Protein AF-A0AAE1QBN5-F1 (afdb_monomer)

Organism: NCBI:txid1843537

Sequence (144 aa):
MEQVGGKEEVEEEEEEEEEEEEEEEEEEEEEEEEEQEEEEEEEEEEEEEEEEEEEEEQEEEEEEEEEEEEERNDDADDDTPTPRLLQALSGDLIGIQREVIGRHDGVVMVLSGQHRCNVISPLEYYQHPAGHPHIHQQQQLQCN

Radius of gyration: 41.41 Å; Cα contacts (8 Å, |Δi|>4): 17; chains: 1; bounding box: 75×42×125 Å

Mean predicted aligned error: 16.91 Å

Secondary structure (DSSP, 8-state):
----STTHHHHHHHHHHHHHHHHHHHHHHHHHHHHHHHHHHHHHHHHHHHHHHHHHHHHHHHHHHHHHHHHHHHTTSTT-----S-TT-----------EEEEETTEEEE---SS-------------SS--------------

pLDDT: mean 73.84, std 20.27, range [42.31, 97.38]

Structure (mmCIF, N/CA/C/O backbone):
data_AF-A0AAE1QBN5-F1
#
_entry.id   AF-A0AAE1QBN5-F1
#
loop_
_atom_site.group_PDB
_atom_site.id
_atom_site.type_symbol
_atom_site.label_atom_id
_atom_site.label_alt_id
_atom_site.label_comp_id
_atom_site.label_asym_id
_atom_site.label_entity_id
_atom_site.label_seq_id
_atom_site.pdbx_PDB_ins_code
_atom_site.Cartn_x
_atom_site.Cartn_y
_atom_site.Cartn_z
_atom_site.occupancy
_atom_site.B_iso_or_equiv
_atom_site.auth_seq_id
_atom_site.auth_comp_id
_atom_site.auth_asym_id
_atom_site.auth_atom_id
_atom_site.pdbx_PDB_model_num
ATOM 1 N N . MET A 1 1 ? -35.956 2.755 63.287 1.00 58.28 1 MET A N 1
ATOM 2 C CA . MET A 1 1 ? -34.768 3.465 62.771 1.00 58.28 1 MET A CA 1
ATOM 3 C C . MET A 1 1 ? -33.901 2.404 62.122 1.00 58.28 1 MET A C 1
ATOM 5 O O . MET A 1 1 ? -33.981 1.285 62.603 1.00 58.28 1 MET A O 1
ATOM 9 N N . GLU A 1 2 ? -33.161 2.755 61.069 1.00 63.25 2 GLU A N 1
ATOM 10 C CA . GLU A 1 2 ? -32.297 1.883 60.240 1.00 63.25 2 GLU A CA 1
ATOM 11 C C . GLU A 1 2 ? -32.998 1.170 59.073 1.00 63.25 2 GLU A C 1
ATOM 13 O O . GLU A 1 2 ? -33.449 0.046 59.233 1.00 63.25 2 GLU A O 1
ATOM 18 N N . GLN A 1 3 ? -33.078 1.849 57.917 1.00 56.84 3 GLN A N 1
ATOM 19 C CA . GLN A 1 3 ? -33.014 1.288 56.548 1.00 56.84 3 GLN A CA 1
ATOM 20 C C . GLN A 1 3 ? -32.693 2.437 55.566 1.00 56.84 3 GLN A C 1
ATOM 22 O O . GLN A 1 3 ? -33.554 2.853 54.799 1.00 56.84 3 GLN A O 1
ATOM 27 N N . VAL A 1 4 ? -31.504 3.043 55.659 1.00 64.12 4 VAL A N 1
ATOM 28 C CA . VAL A 1 4 ? -31.114 4.158 54.760 1.00 64.12 4 VAL A CA 1
ATOM 29 C C . VAL A 1 4 ? -29.756 3.944 54.076 1.00 64.12 4 VAL A C 1
ATOM 31 O O . VAL A 1 4 ? -29.296 4.850 53.406 1.00 64.12 4 VAL A O 1
ATOM 34 N N . GLY A 1 5 ? -29.119 2.775 54.232 1.00 72.88 5 GLY A N 1
ATOM 35 C CA . GLY A 1 5 ? -27.753 2.538 53.734 1.00 72.88 5 GLY A CA 1
ATOM 36 C C . GLY A 1 5 ? -27.639 1.991 52.307 1.00 72.88 5 GLY A C 1
ATOM 37 O O . GLY A 1 5 ? -26.651 2.256 51.653 1.00 72.88 5 GLY A O 1
ATOM 38 N N . GLY A 1 6 ? -28.640 1.276 51.786 1.00 85.94 6 GLY A N 1
ATOM 39 C CA . GLY A 1 6 ? -28.488 0.540 50.518 1.00 85.94 6 GLY A CA 1
ATOM 40 C C . GLY A 1 6 ? -28.772 1.338 49.244 1.00 85.94 6 GLY A C 1
ATOM 41 O O . GLY A 1 6 ? -29.187 0.735 48.268 1.00 85.94 6 GLY A O 1
ATOM 42 N N . LYS A 1 7 ? -28.702 2.675 49.278 1.00 87.62 7 LYS A N 1
ATOM 43 C CA . LYS A 1 7 ? -28.935 3.507 48.083 1.00 87.62 7 LYS A CA 1
ATOM 44 C C . LYS A 1 7 ? -27.652 4.143 47.547 1.00 87.62 7 LYS A C 1
ATOM 46 O O . LYS A 1 7 ? -27.583 4.338 46.350 1.00 87.62 7 LYS A O 1
ATOM 51 N N . GLU A 1 8 ? -26.679 4.420 48.420 1.00 88.81 8 GLU A N 1
ATOM 52 C CA . GLU A 1 8 ? -25.328 4.837 48.008 1.00 88.81 8 GLU A CA 1
ATOM 53 C C . GLU A 1 8 ? -24.556 3.657 47.402 1.00 88.81 8 GLU A C 1
ATOM 55 O O . GLU A 1 8 ? -23.987 3.818 46.339 1.00 88.81 8 GLU A O 1
ATOM 60 N N . GLU A 1 9 ? -24.632 2.456 47.996 1.00 90.50 9 GLU A N 1
ATOM 61 C CA . GLU A 1 9 ? -23.911 1.273 47.476 1.00 90.50 9 GLU A CA 1
ATOM 62 C C . GLU A 1 9 ? -24.340 0.862 46.055 1.00 90.50 9 GLU A C 1
ATOM 64 O O . GLU A 1 9 ? -23.570 0.221 45.365 1.00 90.50 9 GLU A O 1
ATOM 69 N N . VAL A 1 10 ? -25.558 1.215 45.622 1.00 93.75 10 VAL A N 1
ATOM 70 C CA . VAL A 1 10 ? -26.045 0.902 44.263 1.00 93.75 10 VAL A CA 1
ATOM 71 C C . VAL A 1 10 ? -25.602 1.955 43.246 1.00 93.75 10 VAL A C 1
ATOM 7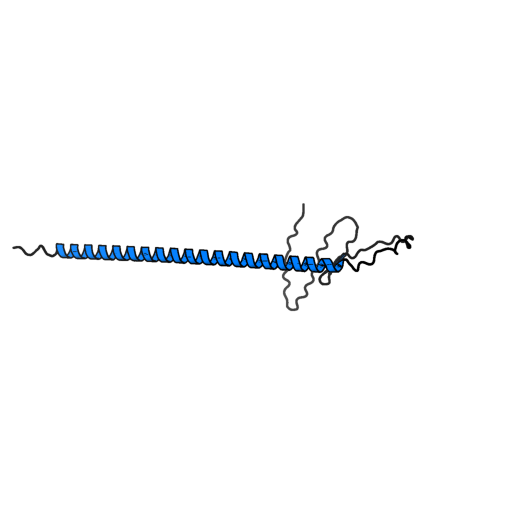3 O O . VAL A 1 10 ? -25.363 1.600 42.105 1.00 93.75 10 VAL A O 1
ATOM 76 N N . GLU A 1 11 ? -25.507 3.231 43.642 1.00 92.31 11 GLU A N 1
ATOM 77 C CA . GLU A 1 11 ? -24.973 4.279 42.752 1.00 92.31 11 GLU A CA 1
ATOM 78 C C . GLU A 1 11 ? -23.463 4.092 42.533 1.00 92.31 11 GLU A C 1
ATOM 80 O O . GLU A 1 11 ? -22.997 4.307 41.426 1.00 92.31 11 GLU A O 1
ATOM 85 N N . GLU A 1 12 ? -22.716 3.660 43.557 1.00 91.88 12 GLU A N 1
ATOM 86 C CA . GLU A 1 12 ? -21.275 3.374 43.436 1.00 91.88 12 GLU A CA 1
ATOM 87 C C . GLU A 1 12 ? -21.004 2.156 42.532 1.00 91.88 12 GLU A C 1
ATOM 89 O O . GLU A 1 12 ? -20.068 2.187 41.746 1.00 91.88 12 GLU A O 1
ATOM 94 N N . GLU A 1 13 ? -21.846 1.116 42.596 1.00 92.44 13 GLU A N 1
ATOM 95 C CA . GLU A 1 13 ? -21.737 -0.068 41.724 1.00 92.44 13 GLU A CA 1
ATOM 96 C C . GLU A 1 13 ? -22.113 0.258 40.260 1.00 92.44 13 GLU A C 1
ATOM 98 O O . GLU A 1 13 ? -21.475 -0.266 39.359 1.00 92.44 13 GLU A O 1
ATOM 103 N N . GLU A 1 14 ? -23.092 1.147 40.011 1.00 94.19 14 GLU A N 1
ATOM 104 C CA . GLU A 1 14 ? -23.398 1.649 38.650 1.00 94.19 14 GLU A CA 1
ATOM 105 C C . GLU A 1 14 ? -22.264 2.529 38.085 1.00 94.19 14 GLU A C 1
ATOM 107 O O . GLU A 1 14 ? -21.971 2.416 36.901 1.00 94.19 14 GLU A O 1
ATOM 112 N N . GLU A 1 15 ? -21.623 3.387 38.896 1.00 94.56 15 GLU A N 1
ATOM 113 C CA . GLU A 1 15 ? -20.473 4.194 38.438 1.00 94.56 15 GLU A CA 1
ATOM 114 C C . GLU A 1 15 ? -19.243 3.323 38.117 1.00 94.56 15 GLU A C 1
ATOM 116 O O . GLU A 1 15 ? -18.584 3.587 37.117 1.00 94.56 15 GLU A O 1
ATOM 121 N N . GLU A 1 16 ? -18.939 2.286 38.914 1.00 94.50 16 GLU A N 1
ATOM 122 C CA . GLU A 1 16 ? -17.850 1.342 38.586 1.00 94.50 16 GLU A CA 1
ATOM 123 C C . GLU A 1 16 ? -18.144 0.550 37.298 1.00 94.50 16 GLU A C 1
ATOM 125 O O . GLU A 1 16 ? -17.229 0.322 36.514 1.00 94.50 16 GLU A O 1
ATOM 130 N N . GLU A 1 17 ? -19.398 0.142 37.059 1.00 94.94 17 GLU A N 1
ATOM 131 C CA . GLU A 1 17 ? -19.781 -0.595 35.842 1.00 94.94 17 GLU A CA 1
ATOM 132 C C . GLU A 1 17 ? -19.724 0.306 34.587 1.00 94.94 17 GLU A C 1
ATOM 134 O O . GLU A 1 17 ? -19.286 -0.157 33.538 1.00 94.94 17 GLU A O 1
ATOM 139 N N . GLU A 1 18 ? -20.096 1.595 34.689 1.00 95.31 18 GLU A N 1
ATOM 140 C CA . GLU A 1 18 ? -19.906 2.572 33.597 1.00 95.31 18 GLU A CA 1
ATOM 141 C C . GLU A 1 18 ? -18.415 2.866 33.328 1.00 95.31 18 GLU A C 1
ATOM 143 O O . GLU A 1 18 ? -18.037 2.967 32.165 1.00 95.31 18 GLU A O 1
ATOM 148 N N . GLU A 1 19 ? -17.562 2.983 34.359 1.00 95.56 19 GLU A N 1
ATOM 149 C CA . GLU A 1 19 ? -16.109 3.164 34.158 1.00 95.56 19 GLU A CA 1
ATOM 150 C C . GLU A 1 19 ? -15.456 1.925 33.511 1.00 95.56 19 GLU A C 1
ATOM 152 O O . GLU A 1 19 ? -14.602 2.091 32.643 1.00 95.56 19 GLU A O 1
ATOM 157 N N . GLU A 1 20 ? -15.857 0.698 33.882 1.00 95.94 20 GLU A N 1
ATOM 158 C CA . GLU A 1 20 ? -15.363 -0.526 33.221 1.00 95.94 20 GLU A CA 1
ATOM 159 C C . GLU A 1 20 ? -15.829 -0.622 31.753 1.00 95.94 20 GLU A C 1
ATOM 161 O O . GLU A 1 20 ? -15.032 -1.021 30.905 1.00 95.94 20 GLU A O 1
ATOM 166 N N . GLU A 1 21 ? -17.074 -0.239 31.423 1.00 96.44 21 GLU A N 1
ATOM 167 C CA . GLU A 1 21 ? -17.539 -0.195 30.021 1.00 96.44 21 GLU A CA 1
ATOM 168 C C . GLU A 1 21 ? -16.797 0.876 29.195 1.00 96.44 21 GLU A C 1
ATOM 170 O O . GLU A 1 21 ? -16.472 0.614 28.038 1.00 96.44 21 GLU A O 1
ATOM 175 N N . GLU A 1 22 ? -16.499 2.057 29.759 1.00 96.06 22 GLU A N 1
ATOM 176 C CA . GLU A 1 22 ? -15.705 3.087 29.062 1.00 96.06 22 GLU A CA 1
ATOM 177 C C . GLU A 1 22 ? -14.244 2.643 28.838 1.00 96.06 22 GLU A C 1
ATOM 179 O O . GLU A 1 22 ? -13.704 2.906 27.764 1.00 96.06 22 GLU A O 1
ATOM 184 N N . GLU A 1 23 ? -13.606 1.954 29.798 1.00 96.00 23 GLU A N 1
ATOM 185 C CA . GLU A 1 23 ? -12.255 1.392 29.601 1.00 96.00 23 GLU A CA 1
ATOM 186 C C . GLU A 1 23 ? -12.242 0.277 28.535 1.00 96.00 23 GLU A C 1
ATOM 188 O O . GLU A 1 23 ? -11.314 0.240 27.727 1.00 96.00 23 GLU A O 1
ATOM 193 N N . GLU A 1 24 ? -13.253 -0.606 28.485 1.00 96.12 24 GLU A N 1
ATOM 194 C CA . GLU A 1 24 ? -13.355 -1.624 27.420 1.00 96.12 24 GLU A CA 1
ATOM 195 C C . GLU A 1 24 ? -13.593 -0.992 26.033 1.00 96.12 24 GLU A C 1
ATOM 197 O O . GLU A 1 24 ? -12.996 -1.454 25.061 1.00 96.12 24 GLU A O 1
ATOM 202 N N . GLU A 1 25 ? -14.416 0.063 25.916 1.00 97.00 25 GLU A N 1
ATOM 203 C CA . GLU A 1 25 ? -14.594 0.781 24.639 1.00 97.00 25 GLU A CA 1
ATOM 204 C C . GLU A 1 25 ? -13.303 1.496 24.192 1.00 97.00 25 GLU A C 1
ATOM 206 O O . GLU A 1 25 ? -12.986 1.446 23.005 1.00 97.00 25 GLU A O 1
ATOM 211 N N . GLU A 1 26 ? -12.543 2.128 25.102 1.00 96.81 26 GLU A N 1
ATOM 212 C CA . GLU A 1 26 ? -11.245 2.738 24.751 1.00 96.81 26 GLU A CA 1
ATOM 213 C C . GLU A 1 26 ? -10.212 1.681 24.312 1.00 96.81 26 GLU A C 1
ATOM 215 O O . GLU A 1 26 ? -9.492 1.924 23.344 1.00 96.81 26 GLU A O 1
ATOM 220 N N . GLU A 1 27 ? -10.145 0.511 24.966 1.00 96.56 27 GLU A N 1
ATOM 221 C CA . GLU A 1 27 ? -9.248 -0.580 24.542 1.00 96.56 27 GLU A CA 1
ATOM 222 C C . GLU A 1 27 ? -9.642 -1.158 23.166 1.00 96.56 27 GLU A C 1
ATOM 224 O O . GLU A 1 27 ? -8.755 -1.427 22.356 1.00 96.56 27 GLU A O 1
ATOM 229 N N . GLU A 1 28 ? -10.941 -1.322 22.865 1.00 96.94 28 GLU A N 1
ATOM 230 C CA . GLU A 1 28 ? -11.391 -1.766 21.532 1.00 96.94 28 GLU A CA 1
ATOM 231 C C . GLU A 1 28 ? -11.079 -0.725 20.439 1.00 96.94 28 GLU A C 1
ATOM 233 O O . GLU A 1 28 ? -10.684 -1.107 19.337 1.00 96.94 28 GLU A O 1
ATOM 238 N N . GLU A 1 29 ? -11.225 0.577 20.721 1.00 97.31 29 GLU A N 1
ATOM 239 C CA . GLU A 1 29 ? -10.916 1.643 19.752 1.00 97.31 29 GLU A CA 1
ATOM 240 C C . GLU A 1 29 ? -9.399 1.739 19.481 1.00 97.31 29 GLU A C 1
ATOM 242 O O . GLU A 1 29 ? -8.997 1.962 18.338 1.00 97.31 29 GLU A O 1
ATOM 247 N N . GLU A 1 30 ? -8.552 1.513 20.497 1.00 96.62 30 GLU A N 1
ATOM 248 C CA . GLU A 1 30 ? -7.086 1.482 20.351 1.00 96.62 30 GLU A CA 1
ATOM 249 C C . GLU A 1 30 ? -6.615 0.230 19.575 1.00 96.62 30 GLU A C 1
ATOM 251 O O . GLU A 1 30 ? -5.739 0.350 18.717 1.00 96.62 30 GLU A O 1
ATOM 256 N N . GLU A 1 31 ? -7.229 -0.949 19.785 1.00 97.00 31 GLU A N 1
ATOM 257 C CA . GLU A 1 31 ? -6.968 -2.146 18.956 1.00 97.00 31 GLU A CA 1
ATOM 258 C C . GLU A 1 31 ? -7.402 -1.943 17.490 1.00 97.00 31 GLU A C 1
ATOM 260 O O . GLU A 1 31 ? -6.689 -2.376 16.583 1.00 97.00 31 GLU A O 1
ATOM 265 N N . GLU A 1 32 ? -8.539 -1.281 17.230 1.00 97.38 32 GLU A N 1
ATOM 266 C CA . GLU A 1 32 ? -9.011 -1.015 15.860 1.00 97.38 32 GLU A CA 1
ATOM 267 C C . GLU A 1 32 ? -8.134 0.030 15.138 1.00 97.38 32 GLU A C 1
ATOM 269 O O . GLU A 1 32 ? -7.921 -0.093 13.930 1.00 97.38 32 GLU A O 1
ATOM 274 N N . GLU A 1 33 ? -7.585 1.031 15.847 1.00 97.12 33 GLU A N 1
ATOM 275 C CA . GLU A 1 33 ? -6.574 1.945 15.284 1.00 97.12 33 GLU A CA 1
ATOM 276 C C . GLU A 1 33 ? -5.250 1.221 14.979 1.00 97.12 33 GLU A C 1
ATOM 278 O O . GLU A 1 33 ? -4.700 1.441 13.898 1.00 97.12 33 GLU A O 1
ATOM 283 N N . GLU A 1 34 ? -4.756 0.342 15.865 1.00 96.94 34 GLU A N 1
ATOM 284 C CA . GLU A 1 34 ? -3.530 -0.435 15.605 1.00 96.94 34 GLU A CA 1
ATOM 285 C C . GLU A 1 34 ? -3.694 -1.392 14.408 1.00 96.94 34 GLU A C 1
ATOM 287 O O . GLU A 1 34 ? -2.803 -1.439 13.561 1.00 96.94 34 GLU A O 1
ATOM 292 N N . GLU A 1 35 ? -4.822 -2.110 14.278 1.00 96.69 35 GLU A N 1
ATOM 293 C CA . GLU A 1 35 ? -5.081 -2.970 13.103 1.00 96.69 35 GLU A CA 1
ATOM 294 C C . GLU A 1 35 ? -5.122 -2.155 11.800 1.00 96.69 35 GLU A C 1
ATOM 296 O O . GLU A 1 35 ? -4.650 -2.621 10.764 1.00 96.69 35 GLU A O 1
ATOM 301 N N . GLN A 1 36 ? -5.670 -0.936 11.839 1.00 97.06 36 GLN A N 1
ATOM 302 C CA . GLN A 1 36 ? -5.777 -0.082 10.656 1.00 97.06 36 GLN A CA 1
ATOM 303 C C . GLN A 1 36 ? -4.422 0.517 10.250 1.00 97.06 36 GLN A C 1
ATOM 305 O O . GLN A 1 36 ? -4.155 0.640 9.058 1.00 97.06 36 GLN A O 1
ATOM 310 N N . GLU A 1 37 ? -3.559 0.858 11.215 1.00 96.44 37 GLU A N 1
ATOM 311 C CA . GLU A 1 37 ? -2.188 1.314 10.941 1.00 96.44 37 GLU A CA 1
ATOM 312 C C . GLU A 1 37 ? -1.322 0.163 10.386 1.00 96.44 37 GLU A C 1
ATOM 314 O O . GLU A 1 37 ? -0.545 0.388 9.461 1.00 96.44 37 GLU A O 1
ATOM 319 N N . GLU A 1 38 ? -1.505 -1.075 10.870 1.00 96.56 38 GLU A N 1
ATOM 320 C CA . GLU A 1 38 ? -0.818 -2.265 10.331 1.00 96.56 38 GLU A CA 1
ATOM 321 C C . GLU A 1 38 ? -1.285 -2.599 8.896 1.00 96.56 38 GLU A C 1
ATOM 323 O O . GLU A 1 38 ? -0.462 -2.955 8.053 1.00 96.56 38 GLU A O 1
ATOM 328 N N . GLU A 1 39 ? -2.582 -2.439 8.585 1.00 97.00 39 GLU A N 1
ATOM 329 C CA . GLU A 1 39 ? -3.126 -2.650 7.229 1.00 97.00 39 GLU A CA 1
ATOM 330 C C . GLU A 1 39 ? -2.655 -1.559 6.243 1.00 97.00 39 GLU A C 1
ATOM 332 O O . GLU A 1 39 ? -2.334 -1.879 5.098 1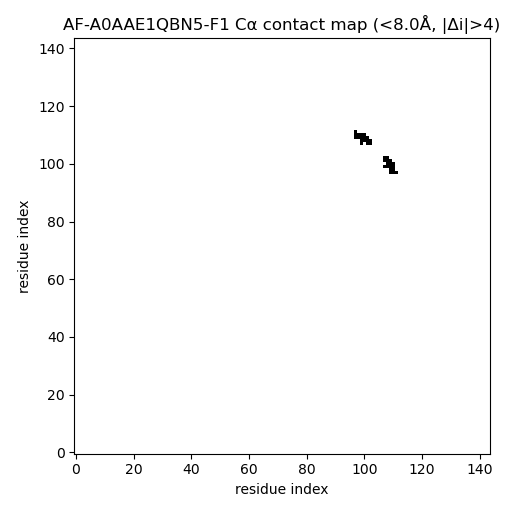.00 97.00 39 GLU A O 1
ATOM 337 N N . GLU A 1 40 ? -2.546 -0.292 6.673 1.00 96.06 40 GLU A N 1
ATOM 338 C CA . GLU A 1 40 ? -1.957 0.782 5.850 1.00 96.06 40 GLU A CA 1
ATOM 339 C C . GLU A 1 40 ? -0.453 0.556 5.593 1.00 96.06 40 GLU A C 1
ATOM 341 O O . GLU A 1 40 ? 0.012 0.818 4.483 1.00 96.06 40 GLU A O 1
ATOM 346 N N . GLU A 1 41 ? 0.308 0.050 6.575 1.00 96.56 41 GLU A N 1
ATOM 347 C CA . GLU A 1 41 ? 1.744 -0.241 6.408 1.00 96.56 41 GLU A CA 1
ATOM 348 C C . GLU A 1 41 ? 1.979 -1.447 5.470 1.00 96.56 41 GLU A C 1
ATOM 350 O O . GLU A 1 41 ? 2.895 -1.401 4.647 1.00 96.56 41 GLU A O 1
ATOM 355 N N . GLU A 1 42 ? 1.130 -2.489 5.513 1.00 96.12 42 GLU A N 1
ATOM 356 C CA . GLU A 1 42 ? 1.168 -3.593 4.530 1.00 96.12 42 GLU A CA 1
ATOM 357 C C . GLU A 1 42 ? 0.815 -3.120 3.106 1.00 96.12 42 GLU A C 1
ATOM 359 O O . GLU A 1 42 ? 1.458 -3.557 2.152 1.00 96.12 42 GLU A O 1
ATOM 364 N N . GLU A 1 43 ? -0.173 -2.229 2.937 1.00 96.31 43 GLU A N 1
ATOM 365 C CA . GLU A 1 43 ? -0.561 -1.716 1.610 1.00 96.31 43 GLU A CA 1
ATOM 366 C C . GLU A 1 43 ? 0.544 -0.818 1.007 1.00 96.31 43 GLU A C 1
ATOM 368 O O . GLU A 1 43 ? 0.783 -0.868 -0.201 1.00 96.31 43 GLU A O 1
ATOM 373 N N . GLU A 1 44 ? 1.270 -0.049 1.834 1.00 95.88 44 GLU A N 1
ATOM 374 C CA . GLU A 1 44 ? 2.415 0.767 1.392 1.00 95.88 44 GLU A CA 1
ATOM 375 C C . GLU A 1 44 ? 3.640 -0.103 1.020 1.00 95.88 44 GLU A C 1
ATOM 377 O O . GLU A 1 44 ? 4.301 0.188 0.020 1.00 95.88 44 GLU A O 1
ATOM 382 N N . GLU A 1 45 ? 3.918 -1.201 1.745 1.00 95.94 45 GLU A N 1
ATOM 383 C CA . GLU A 1 45 ? 4.956 -2.177 1.346 1.00 95.94 45 GLU A CA 1
ATOM 384 C C . GLU A 1 45 ? 4.600 -2.898 0.029 1.00 95.94 45 GLU A C 1
ATOM 386 O O . GLU A 1 45 ? 5.489 -3.134 -0.792 1.00 95.94 45 GLU A O 1
ATOM 391 N N . GLU A 1 46 ? 3.322 -3.233 -0.204 1.00 95.19 46 GLU A N 1
ATOM 392 C CA . GLU A 1 46 ? 2.887 -3.898 -1.444 1.00 95.19 46 GLU A CA 1
ATOM 393 C C . GLU A 1 46 ? 2.974 -2.950 -2.663 1.00 95.19 46 GLU A C 1
ATOM 395 O O . GLU A 1 46 ? 3.381 -3.387 -3.743 1.00 95.19 46 GLU A O 1
ATOM 400 N N . GLU A 1 47 ? 2.679 -1.647 -2.502 1.00 95.00 47 GLU A N 1
ATOM 401 C CA . GLU A 1 47 ? 2.908 -0.636 -3.556 1.00 95.00 47 GLU A CA 1
ATOM 402 C C . GLU A 1 47 ? 4.408 -0.424 -3.856 1.00 95.00 47 GLU A C 1
ATOM 404 O O . GLU A 1 47 ? 4.767 -0.290 -5.029 1.00 95.00 47 GLU A O 1
ATOM 409 N N . GLU A 1 48 ? 5.295 -0.418 -2.847 1.00 94.12 48 GLU A N 1
ATOM 410 C CA . GLU A 1 48 ? 6.750 -0.319 -3.082 1.00 94.12 48 GLU A CA 1
ATOM 411 C C . GLU A 1 48 ? 7.306 -1.559 -3.814 1.00 94.12 48 GLU A C 1
ATOM 413 O O . GLU A 1 48 ? 8.141 -1.400 -4.709 1.00 94.12 48 GLU A O 1
ATOM 418 N N . GLU A 1 49 ? 6.842 -2.778 -3.495 1.00 94.25 49 GLU A N 1
ATOM 419 C CA . GLU A 1 49 ? 7.243 -3.989 -4.237 1.00 94.25 49 GLU A CA 1
ATOM 420 C C . GLU A 1 49 ? 6.744 -3.969 -5.698 1.00 94.25 49 GLU A C 1
ATOM 422 O O . GLU A 1 49 ? 7.497 -4.366 -6.591 1.00 94.25 49 GLU A O 1
ATOM 427 N N . GLU A 1 50 ? 5.521 -3.487 -5.976 1.00 95.00 50 GLU A N 1
ATOM 428 C CA . GLU A 1 50 ? 5.030 -3.344 -7.360 1.00 95.00 50 GLU A CA 1
ATOM 429 C C . GLU A 1 50 ? 5.830 -2.294 -8.158 1.00 95.00 50 GLU A C 1
ATOM 431 O O . GLU A 1 50 ? 6.126 -2.532 -9.333 1.00 95.00 50 GLU A O 1
ATOM 436 N N . GLU A 1 51 ? 6.217 -1.157 -7.556 1.00 93.12 51 GLU A N 1
ATOM 437 C CA . GLU A 1 51 ? 7.069 -0.162 -8.235 1.00 93.12 51 GLU A CA 1
ATOM 438 C C . GLU A 1 51 ? 8.479 -0.713 -8.530 1.00 93.12 51 GLU A C 1
ATOM 440 O O . GLU A 1 51 ? 8.998 -0.462 -9.621 1.00 93.12 51 GLU A O 1
ATOM 445 N N . GLU A 1 52 ? 9.095 -1.483 -7.618 1.00 93.12 52 GLU A N 1
ATOM 446 C CA . GLU A 1 52 ? 10.397 -2.123 -7.883 1.00 93.12 52 GLU A CA 1
ATOM 447 C C . GLU A 1 52 ? 10.309 -3.183 -9.001 1.00 93.12 52 GLU A C 1
ATOM 449 O O . GLU A 1 52 ? 11.199 -3.224 -9.856 1.00 93.12 52 GLU A O 1
ATOM 454 N N . GLU A 1 53 ? 9.249 -4.007 -9.056 1.00 94.12 53 GLU A N 1
ATOM 455 C CA . GLU A 1 53 ? 9.058 -4.965 -10.164 1.00 94.12 53 GLU A CA 1
ATOM 456 C C . GLU A 1 53 ? 8.856 -4.249 -11.515 1.00 94.12 53 GLU A C 1
ATOM 458 O O . GLU A 1 53 ? 9.415 -4.684 -12.526 1.00 94.12 53 GLU A O 1
ATOM 463 N N . GLU A 1 54 ? 8.100 -3.144 -11.560 1.00 93.75 54 GLU A N 1
ATOM 464 C CA . GLU A 1 54 ? 7.876 -2.391 -12.805 1.00 93.75 54 GLU A CA 1
ATOM 465 C C . GLU A 1 54 ? 9.153 -1.664 -13.280 1.00 93.75 54 GLU A C 1
ATOM 467 O O . GLU A 1 54 ? 9.366 -1.514 -14.490 1.00 93.75 54 GLU A O 1
ATOM 472 N N . GLU A 1 55 ? 10.029 -1.240 -12.359 1.00 93.00 55 GLU A N 1
ATOM 473 C CA . GLU A 1 55 ? 11.331 -0.648 -12.694 1.00 93.00 55 GLU A CA 1
ATOM 474 C C . GLU A 1 55 ? 12.325 -1.712 -13.211 1.00 93.00 55 GLU A C 1
AT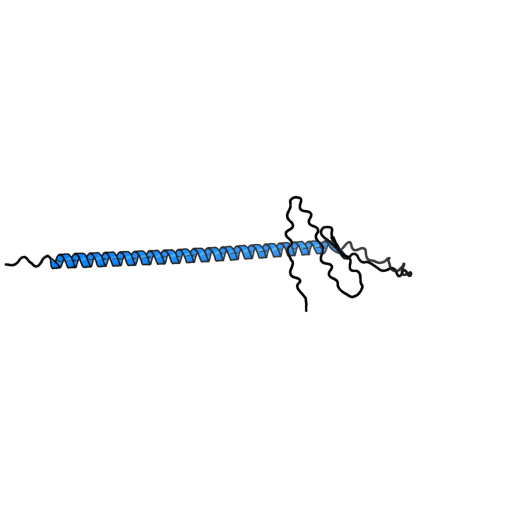OM 476 O O . GLU A 1 55 ? 12.996 -1.461 -14.217 1.00 93.00 55 GLU A O 1
ATOM 481 N N . GLU A 1 56 ? 12.365 -2.920 -12.620 1.00 94.06 56 GLU A N 1
ATOM 482 C CA . GLU A 1 56 ? 13.173 -4.044 -13.139 1.00 94.06 56 GLU A CA 1
ATOM 483 C C . GLU A 1 56 ? 12.698 -4.514 -14.529 1.00 94.06 56 GLU A C 1
ATOM 485 O O . GLU A 1 56 ? 13.536 -4.736 -15.409 1.00 94.06 56 GLU A O 1
ATOM 490 N N . GLU A 1 57 ? 11.383 -4.627 -14.779 1.00 94.56 57 GLU A N 1
ATOM 491 C CA . GLU A 1 57 ? 10.871 -4.997 -16.113 1.00 94.56 57 GLU A CA 1
ATOM 492 C C . GLU A 1 57 ? 11.241 -3.952 -17.182 1.00 94.56 57 GLU A C 1
ATOM 494 O O . GLU A 1 57 ? 11.570 -4.317 -18.315 1.00 94.56 57 GLU A O 1
ATOM 499 N N . GLN A 1 58 ? 11.231 -2.658 -16.841 1.00 95.19 58 GLN A N 1
ATOM 500 C CA . GLN A 1 58 ? 11.644 -1.596 -17.767 1.00 95.19 58 GLN A CA 1
ATOM 501 C C . GLN A 1 58 ? 13.147 -1.638 -18.070 1.00 95.19 58 GLN A C 1
ATOM 503 O O . GLN A 1 58 ? 13.540 -1.395 -19.213 1.00 95.19 58 GLN A O 1
ATOM 508 N N . GLU A 1 59 ? 13.985 -1.947 -17.076 1.00 94.56 59 GLU A N 1
ATOM 509 C CA . GLU A 1 59 ? 15.435 -2.055 -17.269 1.00 94.56 59 GLU A CA 1
ATOM 510 C C . GLU A 1 59 ? 15.791 -3.281 -18.138 1.00 94.56 59 GLU A C 1
ATOM 512 O O . GLU A 1 59 ? 16.644 -3.166 -19.021 1.00 94.56 59 GLU A O 1
ATOM 517 N N . GLU A 1 60 ? 15.090 -4.418 -17.984 1.00 93.94 60 GLU A N 1
ATOM 518 C CA . GLU A 1 60 ? 15.238 -5.573 -18.892 1.00 93.94 60 GLU A CA 1
ATOM 519 C C . GLU A 1 60 ? 14.780 -5.252 -20.331 1.00 93.94 60 GLU A C 1
ATOM 521 O O . GLU A 1 60 ? 15.446 -5.664 -21.286 1.00 93.94 60 GLU A O 1
ATOM 526 N N . GLU A 1 61 ? 13.681 -4.508 -20.520 1.00 95.06 61 GLU A N 1
ATOM 527 C CA . GLU A 1 61 ? 13.187 -4.147 -21.862 1.00 95.06 61 GLU A CA 1
ATOM 528 C C . GLU A 1 61 ? 14.137 -3.158 -22.577 1.00 95.06 61 GLU A C 1
ATOM 530 O O . GLU A 1 61 ? 14.373 -3.291 -23.783 1.00 95.06 61 GLU A O 1
ATOM 535 N N . GLU A 1 62 ? 14.751 -2.213 -21.848 1.00 93.88 62 GLU A N 1
ATOM 536 C CA . GLU A 1 62 ? 15.793 -1.330 -22.400 1.00 93.88 62 GLU A CA 1
ATOM 537 C C . GLU A 1 62 ? 17.074 -2.101 -22.776 1.00 93.88 62 GLU A C 1
ATOM 539 O O . GLU A 1 62 ? 17.671 -1.815 -23.820 1.00 93.88 62 GLU A O 1
ATOM 544 N N . GLU A 1 63 ? 17.492 -3.093 -21.977 1.00 95.44 63 GLU A N 1
ATOM 545 C CA . GLU A 1 63 ? 18.678 -3.909 -22.277 1.00 95.44 63 GLU A CA 1
ATOM 546 C C . GLU A 1 63 ? 18.446 -4.805 -23.517 1.00 95.44 63 GLU A C 1
ATOM 548 O O . GLU A 1 63 ? 19.342 -4.943 -24.357 1.00 95.44 63 GLU A O 1
ATOM 553 N N . GLU A 1 64 ? 17.230 -5.342 -23.706 1.00 95.25 64 GLU A N 1
ATOM 554 C CA . GLU A 1 64 ? 16.866 -6.122 -24.902 1.00 95.25 64 GLU A CA 1
ATOM 555 C C . GLU A 1 64 ? 16.801 -5.243 -26.176 1.00 95.25 64 GLU A C 1
ATOM 557 O O . GLU A 1 64 ? 17.273 -5.668 -27.238 1.00 95.25 64 GLU A O 1
ATOM 562 N N . GLU A 1 65 ? 16.300 -3.998 -26.093 1.00 94.50 65 GLU A N 1
ATOM 563 C CA . GLU A 1 65 ? 16.344 -3.049 -27.223 1.00 94.50 65 GLU A CA 1
ATOM 564 C C . GLU A 1 65 ? 17.785 -2.645 -27.598 1.00 94.50 65 GLU A C 1
ATOM 566 O O . GLU A 1 65 ? 18.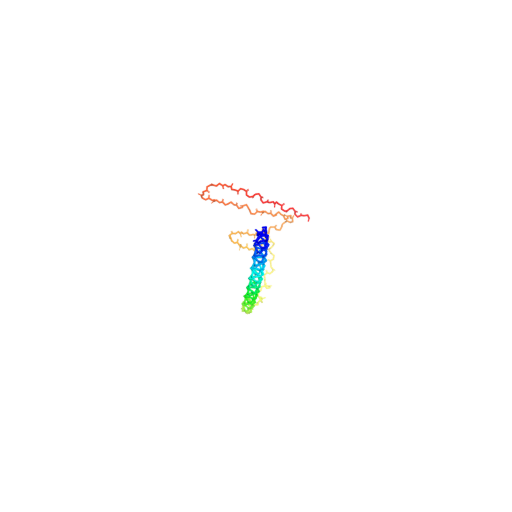093 -2.512 -28.792 1.00 94.50 65 GLU A O 1
ATOM 571 N N . GLU A 1 66 ? 18.686 -2.466 -26.620 1.00 94.81 66 GLU A N 1
ATOM 572 C CA . GLU A 1 66 ? 20.092 -2.128 -26.890 1.00 94.81 66 GLU A CA 1
ATOM 573 C C . GLU A 1 66 ? 20.836 -3.296 -27.571 1.00 94.81 66 GLU A C 1
ATOM 575 O O . GLU A 1 66 ? 21.569 -3.068 -28.544 1.00 94.81 66 GLU A O 1
ATOM 580 N N . GLU A 1 67 ? 20.592 -4.548 -27.154 1.00 93.81 67 GLU A N 1
ATOM 581 C CA . GLU A 1 67 ? 21.144 -5.734 -27.830 1.00 93.81 67 GLU A CA 1
ATOM 582 C C . GLU A 1 67 ? 20.632 -5.869 -29.282 1.00 93.81 67 GLU A C 1
ATOM 584 O O . GLU A 1 67 ? 21.421 -6.176 -30.189 1.00 93.81 67 GLU A O 1
ATOM 589 N N . GLU A 1 68 ? 19.346 -5.593 -29.552 1.00 93.75 68 GLU A N 1
ATOM 590 C CA . GLU A 1 68 ? 18.790 -5.653 -30.916 1.00 93.75 68 GLU A CA 1
ATOM 591 C C . GLU A 1 68 ? 19.365 -4.540 -31.825 1.00 93.75 68 GLU A C 1
ATOM 593 O O . GLU A 1 68 ? 19.633 -4.772 -33.016 1.00 93.75 68 GLU A O 1
ATOM 598 N N . GLU A 1 69 ? 19.616 -3.333 -31.297 1.00 92.19 69 GLU A N 1
ATOM 599 C CA . GLU A 1 69 ? 20.308 -2.271 -32.045 1.00 92.19 69 GLU A CA 1
ATOM 600 C C . GLU A 1 69 ? 21.779 -2.611 -32.338 1.00 92.19 69 GLU A C 1
ATOM 602 O O . GLU A 1 69 ? 22.269 -2.282 -33.432 1.00 92.19 69 GLU A O 1
ATOM 607 N N . GLU A 1 70 ? 22.493 -3.262 -31.413 1.00 91.62 70 GLU A N 1
ATOM 608 C CA . GLU A 1 70 ? 23.879 -3.686 -31.640 1.00 91.62 70 GLU A CA 1
ATOM 609 C C . GLU A 1 70 ? 23.948 -4.764 -32.736 1.00 91.62 70 GLU A C 1
ATOM 611 O O . GLU A 1 70 ? 24.711 -4.603 -33.697 1.00 91.62 70 GLU A O 1
ATOM 616 N N . GLU A 1 71 ? 23.076 -5.785 -32.693 1.00 91.62 71 GLU A N 1
ATOM 617 C CA . GLU A 1 71 ? 23.006 -6.826 -33.735 1.00 91.62 71 GLU A CA 1
ATOM 618 C C . GLU A 1 71 ? 22.714 -6.216 -35.117 1.00 91.62 71 GLU A C 1
ATOM 620 O O . GLU A 1 71 ? 23.347 -6.563 -36.121 1.00 91.62 71 GLU A O 1
ATOM 625 N N . ARG A 1 72 ? 21.805 -5.235 -35.187 1.00 88.44 72 ARG A N 1
ATOM 626 C CA . ARG A 1 72 ? 21.450 -4.571 -36.448 1.00 88.44 72 ARG A CA 1
ATOM 627 C C . ARG A 1 72 ? 22.598 -3.753 -37.048 1.00 88.44 72 ARG A C 1
ATOM 629 O O . ARG A 1 72 ? 22.645 -3.588 -38.275 1.00 88.44 72 ARG A O 1
ATOM 636 N N . ASN A 1 73 ? 23.486 -3.199 -36.224 1.00 84.69 73 ASN A N 1
ATOM 637 C CA . ASN A 1 73 ? 24.617 -2.403 -36.702 1.00 84.69 73 ASN A CA 1
ATOM 638 C C . ASN A 1 73 ? 25.743 -3.267 -37.294 1.00 84.69 73 ASN A C 1
ATOM 640 O O . ASN A 1 73 ? 26.364 -2.837 -38.270 1.00 84.69 73 ASN A O 1
ATOM 644 N N . ASP A 1 74 ? 25.966 -4.487 -36.796 1.00 82.50 74 ASP A N 1
ATOM 645 C CA . ASP A 1 74 ? 27.016 -5.387 -37.306 1.00 82.50 74 ASP A CA 1
ATOM 646 C C . ASP A 1 74 ? 26.776 -5.841 -38.767 1.00 82.50 74 ASP A C 1
ATOM 648 O O . ASP A 1 74 ? 27.724 -6.004 -39.543 1.00 82.50 74 ASP A O 1
ATOM 652 N N . ASP A 1 75 ? 25.519 -5.965 -39.208 1.00 77.06 75 ASP A N 1
ATOM 653 C CA . ASP A 1 75 ? 25.175 -6.347 -40.591 1.00 77.06 75 ASP A CA 1
ATOM 654 C C . ASP A 1 75 ? 25.348 -5.210 -41.626 1.00 77.06 75 ASP A C 1
ATOM 656 O O . ASP A 1 75 ? 25.374 -5.457 -42.839 1.00 77.06 75 ASP A O 1
ATOM 6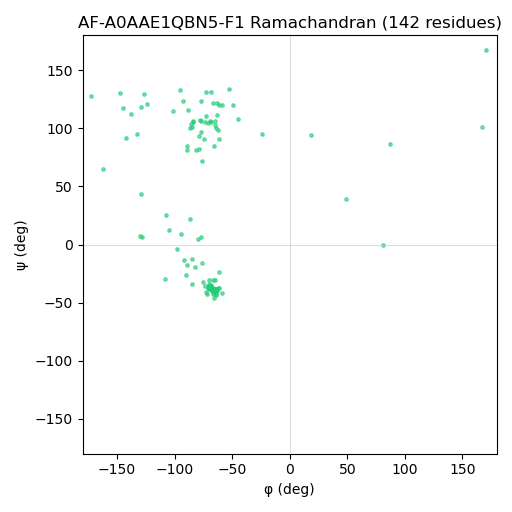60 N N . ALA A 1 76 ? 25.465 -3.948 -41.195 1.00 69.75 76 ALA A N 1
ATOM 661 C CA . ALA A 1 76 ? 25.470 -2.794 -42.101 1.00 69.75 76 ALA A CA 1
ATOM 662 C C . ALA A 1 76 ? 26.853 -2.453 -42.703 1.00 69.75 76 ALA A C 1
ATOM 664 O O . ALA A 1 76 ? 26.923 -1.679 -43.667 1.00 69.75 76 ALA A O 1
ATOM 665 N N . ASP A 1 77 ? 27.947 -3.028 -42.193 1.00 64.56 77 ASP A N 1
ATOM 666 C CA . ASP A 1 77 ? 29.317 -2.639 -42.569 1.00 64.56 77 ASP A CA 1
ATOM 667 C C . ASP A 1 77 ? 29.937 -3.443 -43.742 1.00 64.56 77 ASP A C 1
ATOM 669 O O . ASP A 1 77 ? 30.925 -2.991 -44.336 1.00 64.56 77 ASP A O 1
ATOM 673 N N . ASP A 1 78 ? 29.362 -4.580 -44.169 1.00 66.44 78 ASP A N 1
ATOM 674 C CA . ASP A 1 78 ? 29.981 -5.437 -45.213 1.00 66.44 78 ASP A CA 1
ATOM 675 C C . ASP A 1 78 ? 29.717 -4.974 -46.667 1.00 66.44 78 ASP A C 1
ATOM 677 O O . ASP A 1 78 ? 30.489 -5.294 -47.573 1.00 66.44 78 ASP A O 1
ATOM 681 N N . ASP A 1 79 ? 28.696 -4.141 -46.921 1.00 63.53 79 ASP A N 1
ATOM 682 C CA . ASP A 1 79 ? 28.330 -3.692 -48.283 1.00 63.53 79 ASP A CA 1
ATOM 683 C C . ASP A 1 79 ? 28.691 -2.221 -48.566 1.00 63.53 79 ASP A C 1
ATOM 685 O O . ASP A 1 79 ? 28.106 -1.567 -49.432 1.00 63.53 79 ASP A O 1
ATOM 689 N N . THR A 1 80 ? 29.687 -1.659 -47.868 1.00 60.12 80 THR A N 1
ATOM 690 C CA . THR A 1 80 ? 30.265 -0.375 -48.291 1.00 60.12 80 THR A CA 1
ATOM 691 C C . THR A 1 80 ? 31.222 -0.605 -49.473 1.00 60.12 80 THR A C 1
ATOM 693 O O . THR A 1 80 ? 32.337 -1.113 -49.303 1.00 60.12 80 THR A O 1
ATOM 696 N N . PRO A 1 81 ? 30.861 -0.225 -50.721 1.00 63.12 81 PRO A N 1
ATOM 697 C CA . PRO A 1 81 ? 31.765 -0.374 -51.851 1.00 63.12 81 PRO A CA 1
ATOM 698 C C . PRO A 1 81 ? 32.991 0.503 -51.609 1.00 63.12 81 PRO A C 1
ATOM 700 O O . PRO A 1 81 ? 32.925 1.734 -51.646 1.00 63.12 81 PRO A O 1
ATOM 703 N N . THR A 1 82 ? 34.133 -0.142 -51.375 1.00 60.84 82 THR A N 1
ATOM 704 C CA . THR A 1 82 ? 35.410 0.518 -51.104 1.00 60.84 82 THR A CA 1
ATOM 705 C C . THR A 1 82 ? 35.655 1.590 -52.179 1.00 60.84 82 THR A C 1
ATOM 707 O O . THR A 1 82 ? 35.730 1.248 -53.367 1.00 60.84 82 THR A O 1
ATOM 710 N N . PRO A 1 83 ? 35.799 2.885 -51.835 1.00 59.97 83 PRO A N 1
ATOM 711 C CA . PRO A 1 83 ? 35.873 3.970 -52.810 1.00 59.97 83 PRO A CA 1
ATOM 712 C C . PRO A 1 83 ? 37.252 4.003 -53.482 1.00 59.97 83 PRO A C 1
ATOM 714 O O . PRO A 1 83 ? 38.079 4.878 -53.238 1.00 59.97 83 PRO A O 1
ATOM 717 N N . ARG A 1 84 ? 37.535 3.035 -54.359 1.00 55.38 84 ARG A N 1
ATOM 718 C CA . ARG A 1 84 ? 38.782 2.969 -55.138 1.00 55.38 84 ARG A CA 1
ATOM 719 C C . ARG A 1 84 ? 38.700 3.599 -56.531 1.00 55.38 84 ARG A C 1
ATOM 721 O O . ARG A 1 84 ? 39.659 3.479 -57.288 1.00 55.38 84 ARG A O 1
ATOM 728 N N . LEU A 1 85 ? 37.621 4.310 -56.882 1.00 55.28 85 LEU A N 1
ATOM 729 C CA . LEU A 1 85 ? 37.423 4.808 -58.258 1.00 55.28 85 LEU A CA 1
ATOM 730 C C . LEU A 1 85 ? 37.074 6.299 -58.437 1.00 55.28 85 LEU A C 1
ATOM 732 O O . LEU A 1 85 ? 36.855 6.715 -59.571 1.00 55.28 85 LEU A O 1
ATOM 736 N N . LEU A 1 86 ? 37.091 7.141 -57.395 1.00 53.38 86 LEU A N 1
ATOM 737 C CA . LEU A 1 86 ? 36.713 8.567 -57.528 1.00 53.38 86 LEU A CA 1
ATOM 738 C C . LEU A 1 86 ? 37.874 9.581 -57.506 1.00 53.38 86 LEU A C 1
ATOM 740 O O . LEU A 1 86 ? 37.635 10.783 -57.474 1.00 53.38 86 LEU A O 1
ATOM 744 N N . GLN A 1 87 ? 39.132 9.145 -57.627 1.00 55.78 87 GLN A N 1
ATOM 745 C CA . GLN A 1 87 ? 40.276 10.068 -57.776 1.00 55.78 87 GLN A CA 1
ATOM 746 C C . GLN A 1 87 ? 40.472 10.633 -59.200 1.00 55.78 87 GLN A C 1
ATOM 748 O O . GLN A 1 87 ? 41.437 11.352 -59.442 1.00 55.78 87 GLN A O 1
ATOM 753 N N . ALA A 1 88 ? 39.582 10.348 -60.158 1.00 53.53 88 ALA A N 1
ATOM 754 C CA . ALA A 1 88 ? 39.801 10.722 -61.561 1.00 53.53 88 ALA A CA 1
ATOM 755 C C . ALA A 1 88 ? 39.107 12.016 -62.034 1.00 53.53 88 ALA A C 1
ATOM 757 O O . ALA A 1 88 ? 39.333 12.415 -63.173 1.00 53.53 88 ALA A O 1
ATOM 758 N N . LEU A 1 89 ? 38.287 12.690 -61.214 1.00 51.94 89 LEU A N 1
ATOM 759 C CA . LEU A 1 89 ? 37.498 13.857 -61.654 1.00 51.94 89 LEU A CA 1
ATOM 760 C C . LEU A 1 89 ? 37.647 15.081 -60.735 1.00 51.94 89 LEU A C 1
ATOM 762 O O . LEU A 1 89 ? 36.680 15.770 -60.431 1.00 51.94 89 LEU A O 1
ATOM 766 N N . SER A 1 90 ? 38.869 15.399 -60.312 1.00 50.78 90 SER A N 1
ATOM 767 C CA . SER A 1 90 ? 39.195 16.743 -59.823 1.00 50.78 90 SER A CA 1
ATOM 768 C C . SER A 1 90 ? 39.467 17.658 -61.022 1.00 50.78 90 SER A C 1
ATOM 770 O O . SER A 1 90 ? 40.612 17.851 -61.430 1.00 50.78 90 SER A O 1
ATOM 772 N N . GLY A 1 91 ? 38.391 18.164 -61.622 1.00 50.34 91 GLY A N 1
ATOM 773 C CA . GLY A 1 91 ? 38.419 19.200 -62.650 1.00 50.34 91 GLY A CA 1
ATOM 774 C C . GLY A 1 91 ? 37.400 20.286 -62.324 1.00 50.34 91 GLY A C 1
ATOM 775 O O . GLY A 1 91 ? 36.224 20.128 -62.627 1.00 50.34 91 GLY A O 1
ATOM 776 N N . ASP A 1 92 ? 37.879 21.341 -61.663 1.00 53.22 92 ASP A N 1
ATOM 777 C CA . ASP A 1 92 ? 37.332 22.699 -61.546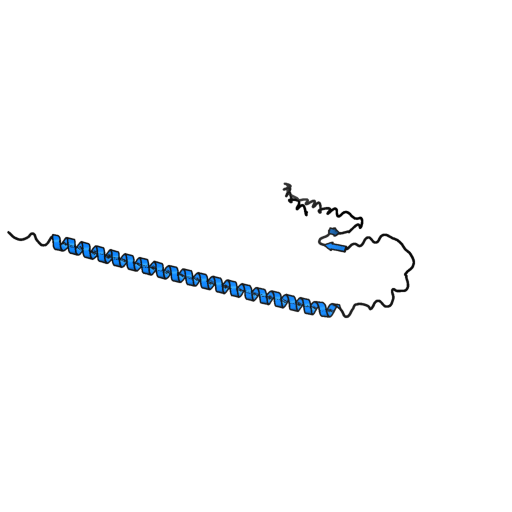 1.00 53.22 92 ASP A CA 1
ATOM 778 C C . ASP A 1 92 ? 35.849 22.907 -61.891 1.00 53.22 92 ASP A C 1
ATOM 780 O O . ASP A 1 92 ? 35.501 23.244 -63.021 1.00 53.22 92 ASP A O 1
ATOM 784 N N . LEU A 1 93 ? 34.979 22.857 -60.881 1.00 50.12 93 LEU A N 1
ATOM 785 C CA . LEU A 1 93 ? 33.664 23.497 -60.931 1.00 50.12 93 LEU A CA 1
ATOM 786 C C . LEU A 1 93 ? 33.341 24.080 -59.555 1.00 50.12 93 LEU A C 1
ATOM 788 O O . LEU A 1 93 ? 32.797 23.430 -58.668 1.00 50.12 93 LEU A O 1
ATOM 792 N N . ILE A 1 94 ? 33.710 25.350 -59.392 1.00 55.28 94 ILE A N 1
ATOM 793 C CA . ILE A 1 94 ? 33.226 26.217 -58.319 1.00 55.28 94 ILE A CA 1
ATOM 794 C C . ILE A 1 94 ? 31.719 26.392 -58.544 1.00 55.28 94 ILE A C 1
ATOM 796 O O . ILE A 1 94 ? 31.289 27.169 -59.395 1.00 55.28 94 ILE A O 1
ATOM 800 N N . GLY A 1 95 ? 30.917 25.645 -57.796 1.00 53.00 95 GLY A N 1
ATOM 801 C CA . GLY A 1 95 ? 29.467 25.762 -57.763 1.00 53.00 95 GLY A CA 1
ATOM 802 C C . GLY A 1 95 ? 29.001 25.489 -56.343 1.00 53.00 95 GLY A C 1
ATOM 803 O O . GLY A 1 95 ? 29.259 24.419 -55.810 1.00 53.00 95 GLY A O 1
ATOM 804 N N . ILE A 1 96 ? 28.386 26.495 -55.726 1.00 54.06 96 ILE A N 1
ATOM 805 C CA . ILE A 1 96 ? 27.906 26.525 -54.340 1.00 54.06 96 ILE A CA 1
ATOM 806 C C . ILE A 1 96 ? 27.174 25.214 -54.011 1.00 54.06 96 ILE A C 1
ATOM 808 O O . ILE A 1 96 ? 26.063 24.996 -54.495 1.00 54.06 96 ILE A O 1
ATOM 812 N N . GLN A 1 97 ? 27.790 24.353 -53.196 1.00 51.78 97 GLN A N 1
ATOM 813 C CA . GLN A 1 97 ? 27.120 23.177 -52.652 1.00 51.78 97 GLN A CA 1
ATOM 814 C C . GLN A 1 97 ? 26.074 23.662 -51.650 1.00 51.78 97 GLN A C 1
ATOM 816 O O . GLN A 1 97 ? 26.395 24.161 -50.575 1.00 51.78 97 GLN A O 1
ATOM 821 N N . ARG A 1 98 ? 24.803 23.585 -52.041 1.00 56.06 98 ARG A N 1
ATOM 822 C CA . ARG A 1 98 ? 23.705 23.545 -51.080 1.00 56.06 98 ARG A CA 1
ATOM 823 C C . ARG A 1 98 ? 23.559 22.091 -50.669 1.00 56.06 98 ARG A C 1
ATOM 825 O O . ARG A 1 98 ? 23.000 21.306 -51.430 1.00 56.06 98 ARG A O 1
ATOM 832 N N . GLU A 1 99 ? 24.082 21.748 -49.504 1.00 57.50 99 GLU A N 1
ATOM 833 C CA . GLU A 1 99 ? 23.794 20.461 -48.883 1.00 57.50 99 GLU A CA 1
ATOM 834 C C . GLU A 1 99 ? 22.399 20.515 -48.257 1.00 57.50 99 GLU A C 1
ATOM 836 O O . GLU A 1 99 ? 22.061 21.408 -47.476 1.00 57.50 99 GLU A O 1
ATOM 841 N N . VAL A 1 100 ? 21.554 19.580 -48.681 1.00 57.38 100 VAL A N 1
ATOM 842 C CA . VAL A 1 100 ? 20.273 19.292 -48.042 1.00 57.38 100 VAL A CA 1
ATOM 843 C C . VAL A 1 100 ? 20.581 18.253 -46.977 1.00 57.38 100 VAL A C 1
ATOM 845 O O . VAL A 1 100 ? 21.028 17.164 -47.318 1.00 57.38 100 VAL A O 1
ATOM 848 N N . ILE A 1 101 ? 20.391 18.607 -45.708 1.00 64.62 101 ILE A N 1
ATOM 849 C CA . ILE A 1 101 ? 20.892 17.806 -44.578 1.00 64.62 101 ILE A CA 1
ATOM 850 C C . ILE A 1 101 ? 19.860 16.763 -44.137 1.00 64.62 101 ILE A C 1
ATOM 852 O O . ILE A 1 101 ? 20.207 15.769 -43.517 1.00 64.62 101 ILE A O 1
ATOM 856 N N . GLY A 1 102 ? 18.594 16.928 -44.520 1.00 55.41 102 GLY A N 1
ATOM 857 C CA . GLY A 1 102 ? 17.588 15.907 -44.261 1.00 55.41 102 GLY A CA 1
ATOM 858 C C . GLY A 1 102 ? 16.164 16.349 -44.565 1.00 55.41 102 GLY A C 1
ATOM 859 O O . GLY A 1 102 ? 15.877 17.534 -44.777 1.00 55.41 102 GLY A O 1
ATOM 860 N N . ARG A 1 103 ? 15.275 15.355 -44.594 1.00 48.34 103 ARG A N 1
ATOM 861 C CA . ARG A 1 103 ? 13.819 15.500 -44.638 1.00 48.34 103 ARG A CA 1
ATOM 862 C C . ARG A 1 103 ? 13.238 14.733 -43.458 1.00 48.34 103 ARG A C 1
ATOM 864 O O . ARG A 1 103 ? 13.432 13.527 -43.400 1.00 48.34 103 ARG A O 1
ATOM 871 N N . HIS A 1 104 ? 12.508 15.423 -42.590 1.00 42.31 104 HIS A N 1
ATOM 872 C CA . HIS A 1 104 ? 11.721 14.813 -41.518 1.00 42.31 104 HIS A CA 1
ATOM 873 C C . HIS A 1 104 ? 10.289 15.344 -41.640 1.00 42.31 104 HIS A C 1
ATOM 875 O O . HIS A 1 104 ? 10.103 16.542 -41.865 1.00 42.31 104 HIS A O 1
ATOM 881 N N . ASP A 1 105 ? 9.299 14.451 -41.644 1.00 56.50 105 ASP A N 1
ATOM 882 C CA . ASP A 1 105 ? 7.857 14.763 -41.694 1.00 56.50 105 ASP A CA 1
ATOM 883 C C . ASP A 1 105 ? 7.421 15.770 -42.773 1.00 56.50 105 ASP A C 1
ATOM 885 O O . ASP A 1 105 ? 6.574 16.639 -42.575 1.00 56.50 105 ASP A O 1
ATOM 889 N N . GLY A 1 106 ? 8.020 15.677 -43.964 1.00 63.16 106 GLY A N 1
ATOM 890 C CA . GLY A 1 106 ? 7.675 16.532 -45.106 1.00 63.16 106 GLY A CA 1
ATOM 891 C C . GLY A 1 106 ? 8.303 17.932 -45.091 1.00 63.16 106 GLY A C 1
ATOM 892 O O . GLY A 1 106 ? 8.136 18.678 -46.061 1.00 63.16 106 GLY A O 1
ATOM 893 N N . VAL A 1 107 ? 9.091 18.276 -44.070 1.00 50.56 107 VAL A N 1
ATOM 894 C CA . VAL A 1 107 ? 9.819 19.548 -43.984 1.00 50.56 107 VAL A CA 1
ATOM 895 C C . VAL A 1 107 ? 11.248 19.372 -44.501 1.00 50.56 107 VAL A C 1
ATOM 897 O O . VAL A 1 107 ? 11.947 18.414 -44.177 1.00 50.56 107 VAL A O 1
ATOM 900 N N . VAL A 1 108 ? 11.689 20.295 -45.363 1.00 58.25 108 VAL A N 1
ATOM 901 C CA . VAL A 1 108 ? 13.043 20.287 -45.940 1.00 58.25 108 VAL A CA 1
ATOM 902 C C . VAL A 1 108 ? 13.90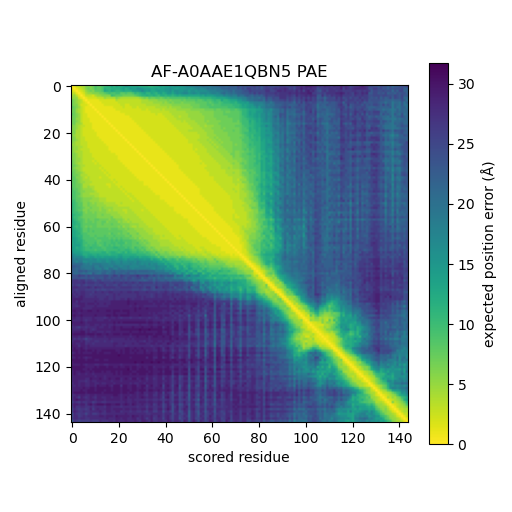2 21.310 -45.213 1.00 58.25 108 VAL A C 1
ATOM 904 O O . VAL A 1 108 ? 13.668 22.513 -45.335 1.00 58.25 108 VAL A O 1
ATOM 907 N N . MET A 1 109 ? 14.927 20.837 -44.510 1.00 52.41 109 MET A N 1
ATOM 908 C CA . MET A 1 109 ? 15.889 21.697 -43.827 1.00 52.41 109 MET A CA 1
ATOM 909 C C . MET A 1 109 ? 17.095 21.964 -44.736 1.00 52.41 109 MET A C 1
ATOM 911 O O . MET A 1 109 ? 17.744 21.039 -45.227 1.00 52.41 109 MET A O 1
ATOM 915 N N . VAL A 1 110 ? 17.390 23.245 -44.989 1.00 58.69 110 VAL A N 1
ATOM 916 C CA . VAL A 1 110 ? 18.526 23.676 -45.822 1.00 58.69 110 VAL A CA 1
ATOM 917 C C . VAL A 1 110 ? 19.340 24.716 -45.063 1.00 58.69 110 VAL A C 1
ATOM 919 O O . VAL A 1 110 ? 18.841 25.805 -44.780 1.00 58.69 110 VAL A O 1
ATOM 922 N N . LEU A 1 111 ? 20.611 24.422 -44.785 1.00 55.97 111 LEU A N 1
ATOM 923 C CA . LEU A 1 111 ? 21.532 25.410 -44.224 1.00 55.97 111 LEU A CA 1
ATOM 924 C C . LEU A 1 111 ? 22.123 26.251 -45.359 1.00 55.97 111 LEU A C 1
ATOM 926 O O . LEU A 1 111 ? 22.975 25.797 -46.121 1.00 55.97 111 LEU A O 1
ATOM 930 N N . SER A 1 112 ? 21.686 27.507 -45.491 1.00 52.25 112 SER A N 1
ATOM 931 C CA . SER A 1 112 ? 22.405 28.457 -46.342 1.00 52.25 112 SER 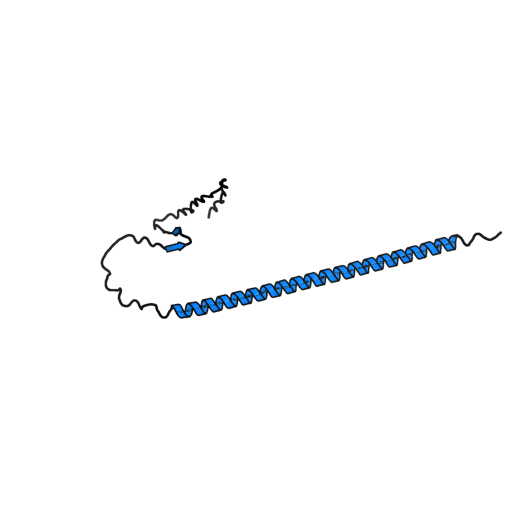A CA 1
ATOM 932 C C . SER A 1 112 ? 23.550 29.072 -45.543 1.00 52.25 112 SER A C 1
ATOM 934 O O . SER A 1 112 ? 23.326 29.918 -44.677 1.00 52.25 112 SER A O 1
ATOM 936 N N . GLY A 1 113 ? 24.777 28.649 -45.837 1.00 53.66 113 GLY A N 1
ATOM 937 C CA . GLY A 1 113 ? 25.991 29.202 -45.249 1.00 53.66 113 GLY A CA 1
ATOM 938 C C . GLY A 1 113 ? 26.225 30.658 -45.653 1.00 53.66 113 GLY A C 1
ATOM 939 O O . GLY A 1 113 ? 26.981 30.935 -46.578 1.00 53.66 113 GLY A O 1
ATOM 940 N N . GLN A 1 114 ? 25.606 31.594 -44.937 1.00 53.47 114 GLN A N 1
ATOM 941 C CA . GLN A 1 114 ? 26.179 32.910 -44.676 1.00 53.47 114 GLN A CA 1
ATOM 942 C C . GLN A 1 114 ? 25.901 33.269 -43.219 1.00 53.47 114 GLN A C 1
ATOM 944 O O . GLN A 1 114 ? 24.762 33.464 -42.816 1.00 53.47 114 GLN A O 1
ATOM 949 N N . HIS A 1 115 ? 26.982 33.313 -42.445 1.00 42.38 115 HIS A N 1
ATOM 950 C CA . HIS A 1 115 ? 27.101 33.787 -41.071 1.00 42.38 115 HIS A CA 1
ATOM 951 C C . HIS A 1 115 ? 26.024 34.796 -40.646 1.00 42.38 115 HIS A C 1
ATOM 953 O O . HIS A 1 115 ? 26.167 35.998 -40.870 1.00 42.38 115 HIS A O 1
ATOM 959 N N . ARG A 1 116 ? 24.967 34.275 -40.024 1.00 46.59 116 ARG A N 1
ATOM 960 C CA . ARG A 1 116 ? 24.069 34.872 -39.022 1.00 46.59 116 ARG A CA 1
ATOM 961 C C . ARG A 1 116 ? 22.889 33.918 -38.938 1.00 46.59 116 ARG A C 1
ATOM 963 O O . ARG A 1 116 ? 22.050 33.887 -39.832 1.00 46.59 116 ARG A O 1
ATOM 970 N N . CYS A 1 117 ? 22.900 33.089 -37.902 1.00 43.12 117 CYS A N 1
ATOM 971 C CA . CYS A 1 117 ? 21.867 32.110 -37.615 1.00 43.12 117 CYS A CA 1
ATOM 972 C C . CYS A 1 117 ? 20.541 32.848 -37.392 1.00 43.12 117 CYS A C 1
ATOM 974 O O . CYS A 1 117 ? 20.245 33.283 -36.286 1.00 43.12 117 CYS A O 1
ATOM 976 N N . ASN A 1 118 ? 19.763 33.043 -38.453 1.00 45.62 118 ASN A N 1
ATOM 977 C CA . ASN A 1 118 ? 18.348 33.324 -38.312 1.00 45.62 118 ASN A CA 1
ATOM 978 C C . ASN A 1 118 ? 17.683 31.957 -38.230 1.00 45.62 118 ASN A C 1
ATOM 980 O O . ASN A 1 118 ? 17.527 31.286 -39.250 1.00 45.62 118 ASN A O 1
ATOM 984 N N . VAL A 1 119 ? 17.353 31.531 -37.013 1.00 47.56 119 VAL A N 1
ATOM 985 C CA . VAL A 1 119 ? 16.393 30.449 -36.806 1.00 47.56 119 VAL A CA 1
ATOM 986 C C . VAL A 1 119 ? 15.081 30.961 -37.388 1.00 47.56 119 VAL A C 1
ATOM 988 O O . VAL A 1 119 ? 14.406 31.803 -36.800 1.00 47.56 119 VAL A O 1
ATOM 991 N N . ILE A 1 120 ? 14.777 30.553 -38.617 1.00 53.56 120 ILE A N 1
ATOM 992 C CA . ILE A 1 120 ? 13.460 30.777 -39.199 1.00 53.56 120 ILE A CA 1
ATOM 993 C C . ILE A 1 120 ? 12.591 29.696 -38.573 1.00 53.56 120 ILE A C 1
ATOM 995 O O . ILE A 1 120 ? 12.587 28.561 -39.044 1.00 53.56 120 ILE A O 1
ATOM 999 N N . SER A 1 121 ? 11.928 30.035 -37.466 1.00 48.88 121 SER A N 1
ATOM 1000 C CA . SER A 1 121 ? 10.937 29.157 -36.853 1.00 48.88 121 SER A CA 1
ATOM 1001 C C . SER A 1 121 ? 9.916 28.747 -37.920 1.00 48.88 121 SER A C 1
ATOM 1003 O O . SER A 1 121 ? 9.472 29.610 -38.692 1.00 48.88 121 SER A O 1
ATOM 1005 N N . PRO A 1 122 ? 9.559 27.455 -38.009 1.00 48.44 122 PRO A N 1
ATOM 1006 C CA . PRO A 1 122 ? 8.559 26.999 -38.957 1.00 48.44 122 PRO A CA 1
ATOM 1007 C C . PRO A 1 122 ? 7.246 27.737 -38.682 1.00 48.44 122 PRO A C 1
ATOM 1009 O O . PRO A 1 122 ? 6.695 27.701 -37.586 1.00 48.44 122 PRO A O 1
ATOM 1012 N N . LEU A 1 123 ? 6.768 28.467 -39.689 1.00 47.88 123 LEU A N 1
ATOM 1013 C CA . LEU A 1 123 ? 5.454 29.099 -39.674 1.00 47.88 123 LEU A CA 1
ATOM 1014 C C . LEU A 1 123 ? 4.444 27.990 -39.989 1.00 47.88 123 LEU A C 1
ATOM 1016 O O . LEU A 1 123 ? 4.079 27.781 -41.145 1.00 47.88 123 LEU A O 1
ATOM 1020 N N . GLU A 1 124 ? 4.069 27.219 -38.969 1.00 47.00 124 GLU A N 1
ATOM 1021 C CA . GLU A 1 124 ? 3.055 26.177 -39.100 1.00 47.00 124 GLU A CA 1
ATOM 1022 C C . GLU A 1 124 ? 1.701 26.813 -39.429 1.00 47.00 124 GLU A C 1
ATOM 1024 O O . GLU A 1 124 ? 1.043 27.439 -38.598 1.00 47.00 124 GLU A O 1
ATOM 1029 N N . TYR A 1 125 ? 1.280 26.673 -40.684 1.00 49.22 125 TYR A N 1
ATOM 1030 C CA . TYR A 1 125 ? -0.067 27.024 -41.116 1.00 49.22 125 TYR A CA 1
ATOM 1031 C C . TYR A 1 125 ? -0.965 25.797 -40.940 1.00 49.22 125 TYR A C 1
ATOM 1033 O O . TYR A 1 125 ? -1.232 25.057 -41.886 1.00 49.22 125 TYR A O 1
ATOM 1041 N N . TYR A 1 126 ? -1.434 25.575 -39.713 1.00 48.84 126 TYR A N 1
ATOM 1042 C CA . TYR A 1 126 ? -2.446 24.558 -39.436 1.00 48.84 126 TYR A CA 1
ATOM 1043 C C . TYR A 1 126 ? -3.811 25.034 -39.944 1.00 48.84 126 TYR A C 1
ATOM 1045 O O . TYR A 1 126 ? -4.457 25.911 -39.365 1.00 48.84 126 TYR A O 1
ATOM 1053 N N . GLN A 1 127 ? -4.261 24.467 -41.062 1.00 45.53 127 GLN A N 1
ATOM 1054 C CA . GLN A 1 127 ? -5.592 24.719 -41.602 1.00 45.53 127 GLN A CA 1
ATOM 1055 C C . GLN A 1 127 ? -6.582 23.713 -40.994 1.00 45.53 127 GLN A C 1
ATOM 1057 O O . GLN A 1 127 ? -6.862 22.666 -41.569 1.00 45.53 127 GLN A O 1
ATOM 1062 N N . HIS A 1 128 ? -7.098 24.031 -39.802 1.00 48.12 128 HIS A N 1
ATOM 1063 C CA . HIS A 1 128 ? -8.171 23.265 -39.160 1.00 48.12 128 HIS A CA 1
ATOM 1064 C C . HIS A 1 128 ? -9.501 23.412 -39.933 1.00 48.12 128 HIS A C 1
ATOM 1066 O O . HIS A 1 128 ? -9.922 24.542 -40.200 1.00 48.12 128 HIS A O 1
ATOM 1072 N N . PRO A 1 129 ? -10.218 22.313 -40.248 1.00 53.34 129 PRO A N 1
ATOM 1073 C CA . PRO A 1 129 ? -11.496 22.362 -40.964 1.00 53.34 129 PRO A CA 1
ATOM 1074 C C . PRO A 1 129 ? -12.712 22.790 -40.113 1.00 53.34 129 PRO A C 1
ATOM 1076 O O . PRO A 1 129 ? -13.830 22.806 -40.622 1.00 53.34 129 PRO A O 1
ATOM 1079 N N . ALA A 1 130 ? -12.539 23.202 -38.856 1.00 60.28 130 ALA A N 1
ATOM 1080 C CA . ALA A 1 130 ? -13.599 23.839 -38.071 1.00 60.28 130 ALA A CA 1
ATOM 1081 C C . ALA A 1 130 ? -12.988 24.863 -37.103 1.00 60.28 130 ALA A C 1
ATOM 1083 O O . ALA A 1 130 ? -11.992 24.591 -36.441 1.00 60.28 130 ALA A O 1
ATOM 1084 N N . GLY A 1 131 ? -13.536 26.079 -37.104 1.00 61.59 131 GLY A N 1
ATOM 1085 C CA . GLY A 1 131 ? -12.861 27.279 -36.618 1.00 61.59 131 GLY A CA 1
ATOM 1086 C C . GLY A 1 131 ? -12.707 27.407 -35.103 1.00 61.59 131 GLY A C 1
ATOM 1087 O O . GLY A 1 131 ? -13.686 27.350 -34.370 1.00 61.59 131 GLY A O 1
ATOM 1088 N N . HIS A 1 132 ? -11.490 27.714 -34.664 1.00 53.22 132 HIS A N 1
ATOM 1089 C CA . HIS A 1 132 ? -11.063 29.010 -34.111 1.00 53.22 132 HIS A CA 1
ATOM 1090 C C . HIS A 1 132 ? -9.536 28.938 -33.929 1.00 53.22 132 HIS A C 1
ATOM 1092 O O . HIS A 1 132 ? -9.059 27.982 -33.325 1.00 53.22 132 HIS A O 1
ATOM 1098 N N . PRO A 1 133 ? -8.744 29.893 -34.449 1.00 49.09 133 PRO A N 1
ATOM 1099 C CA . PRO A 1 133 ? -7.296 29.843 -34.289 1.00 49.09 133 PRO A CA 1
ATOM 1100 C C . PRO A 1 133 ? -6.926 30.189 -32.843 1.00 49.09 133 PRO A C 1
ATOM 1102 O O . PRO A 1 133 ? -7.068 31.337 -32.418 1.00 49.09 133 PRO A O 1
ATOM 1105 N N . HIS A 1 134 ? -6.450 29.202 -32.085 1.00 54.34 134 HIS A N 1
ATOM 1106 C CA . HIS A 1 134 ? -5.793 29.451 -30.810 1.00 54.34 134 HIS A CA 1
ATOM 1107 C C . HIS A 1 134 ? -4.317 29.743 -31.090 1.00 54.34 134 HIS A C 1
ATOM 1109 O O . HIS A 1 134 ? -3.547 28.861 -31.455 1.00 54.34 134 HIS A O 1
ATOM 1115 N N . ILE A 1 135 ? -3.944 31.021 -31.011 1.00 57.47 135 ILE A N 1
ATOM 1116 C CA . ILE A 1 135 ? -2.560 31.458 -31.194 1.00 57.47 135 ILE A CA 1
ATOM 1117 C C . ILE A 1 135 ? -1.820 31.132 -29.897 1.00 57.47 135 ILE A C 1
ATOM 1119 O O . ILE A 1 135 ? -1.890 31.898 -28.936 1.00 57.47 135 ILE A O 1
ATOM 1123 N N . HIS A 1 136 ? -1.132 29.992 -29.861 1.00 59.97 136 HIS A N 1
ATOM 1124 C CA . HIS A 1 136 ? -0.211 29.681 -28.777 1.00 59.97 136 HIS A CA 1
ATOM 1125 C C . HIS A 1 136 ? 1.018 30.590 -28.925 1.00 59.97 136 HIS A C 1
ATOM 1127 O O . HIS A 1 136 ? 1.830 30.430 -29.837 1.00 59.97 136 HIS A O 1
ATOM 1133 N N . GLN A 1 137 ? 1.112 31.622 -28.084 1.00 56.69 137 GLN A N 1
ATOM 1134 C CA . GLN A 1 137 ? 2.264 32.519 -28.064 1.00 56.69 137 GLN A CA 1
ATOM 1135 C C . GLN A 1 137 ? 3.431 31.786 -27.394 1.00 56.69 137 GLN A C 1
ATOM 1137 O O . GLN A 1 137 ? 3.589 31.829 -26.178 1.00 56.69 137 GLN A O 1
ATOM 1142 N N . GLN A 1 138 ? 4.232 31.092 -28.202 1.00 61.12 138 GLN A N 1
ATOM 1143 C CA . GLN A 1 138 ? 5.463 30.451 -27.755 1.00 61.12 138 GLN A CA 1
ATOM 1144 C C . GLN A 1 138 ? 6.414 31.533 -27.220 1.00 61.12 138 GLN A C 1
ATOM 1146 O O . GLN A 1 138 ? 6.761 32.485 -27.930 1.00 61.12 138 GLN A O 1
ATOM 1151 N N . GLN A 1 139 ? 6.786 31.427 -25.943 1.00 58.22 139 GLN A N 1
ATOM 1152 C CA . GLN A 1 139 ? 7.759 32.327 -25.333 1.00 58.22 139 GLN A CA 1
ATOM 1153 C C . GLN A 1 139 ? 9.100 32.145 -26.047 1.00 58.22 139 GLN A C 1
ATOM 1155 O O . GLN A 1 139 ? 9.644 31.045 -26.112 1.00 58.22 139 GLN A O 1
ATOM 1160 N N . GLN A 1 140 ? 9.624 33.231 -26.613 1.00 55.56 140 GLN A N 1
ATOM 1161 C CA . GLN A 1 140 ? 10.958 33.239 -27.200 1.00 55.56 140 GLN A CA 1
ATOM 1162 C C . GLN A 1 140 ? 11.975 33.102 -26.067 1.00 55.56 140 GLN A C 1
ATOM 1164 O O . GLN A 1 140 ? 12.218 34.061 -25.333 1.00 55.56 140 GLN A O 1
ATOM 1169 N N . LEU A 1 141 ? 12.575 31.921 -25.934 1.00 52.28 141 LEU A N 1
ATOM 1170 C CA . LEU A 1 141 ? 13.786 31.743 -25.145 1.00 52.28 141 LEU A CA 1
ATOM 1171 C C . LEU A 1 141 ? 14.900 32.550 -25.823 1.00 52.28 141 LEU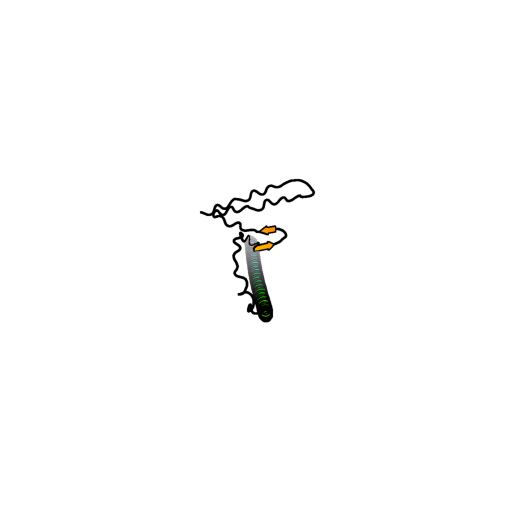 A C 1
ATOM 1173 O O . LEU A 1 141 ? 15.418 32.178 -26.875 1.00 52.28 141 LEU A O 1
ATOM 1177 N N . GLN A 1 142 ? 15.224 33.709 -25.252 1.00 51.34 142 GLN A N 1
ATOM 1178 C CA . GLN A 1 142 ? 16.406 34.470 -25.638 1.00 51.34 142 GLN A CA 1
ATOM 1179 C C . GLN A 1 142 ? 17.626 33.789 -25.016 1.00 51.34 142 GLN A C 1
ATOM 1181 O O . GLN A 1 142 ? 17.842 33.882 -23.809 1.00 51.34 142 GLN A O 1
ATOM 1186 N N . CYS A 1 143 ? 18.421 33.096 -25.830 1.00 49.00 143 CYS A N 1
ATOM 1187 C CA . CYS A 1 143 ? 19.748 32.643 -25.423 1.00 49.00 143 CYS A CA 1
ATOM 1188 C C . CYS A 1 143 ? 20.656 33.874 -25.225 1.00 49.00 143 CYS A C 1
ATOM 1190 O O . CYS A 1 143 ? 20.811 34.664 -26.161 1.00 49.00 143 CYS A O 1
ATOM 1192 N N . ASN A 1 144 ? 21.219 34.046 -24.020 1.00 52.25 144 ASN A N 1
ATOM 1193 C CA . ASN A 1 144 ? 22.327 34.979 -23.751 1.00 52.25 144 ASN A CA 1
ATOM 1194 C C . ASN A 1 144 ? 23.673 34.332 -24.083 1.00 52.25 144 ASN A C 1
ATOM 1196 O O . ASN A 1 144 ? 23.800 33.112 -23.844 1.00 52.25 144 ASN A O 1
#

Foldseek 3Di:
DDDDPPPVVVVVVVVVVVVVVVVVVVVVVVVVVVVVVVVVVVVVVVVVVVVVVVVVVVVVVVVVVVVVVVVVVVVPPPPPPDPPDPPPDPDDDPDDDFDFPDDDPNDTDTDDPDPDDPPPDPPDPDPDPDDDDDPPPPDDPDDD

Solvent-accessible surface area (backbone atoms only — not comparable to full-atom values): 9636 Å² total; per-residue (Å²): 136,90,89,82,69,82,62,60,64,52,54,54,53,51,52,54,51,52,53,53,53,51,51,52,50,53,52,52,53,52,52,54,50,51,55,49,54,53,52,53,51,52,53,53,53,52,52,52,52,51,53,52,53,56,51,52,55,51,53,53,53,52,52,53,53,51,52,52,54,52,60,59,54,68,72,64,67,81,81,64,78,77,87,82,76,75,87,81,73,90,69,92,74,98,65,88,82,73,60,72,82,51,74,60,98,90,44,80,52,68,70,76,95,61,99,67,91,72,81,76,72,82,82,80,81,80,82,67,96,67,90,74,91,78,81,77,80,75,79,81,80,77,83,129